Protein AF-A0A924ZNH6-F1 (afdb_monomer_lite)

Structure (mmCIF, N/CA/C/O backbone):
data_AF-A0A924ZNH6-F1
#
_entry.id   AF-A0A924ZNH6-F1
#
loop_
_atom_site.group_PDB
_atom_site.id
_atom_site.type_symbol
_atom_site.label_atom_id
_atom_site.label_alt_id
_atom_site.label_comp_id
_atom_site.label_asym_id
_atom_site.label_entity_id
_atom_site.label_seq_id
_atom_site.pdbx_PDB_ins_code
_atom_site.Cartn_x
_atom_site.Cartn_y
_atom_site.Cartn_z
_atom_site.occupancy
_atom_site.B_iso_or_equiv
_atom_site.auth_seq_id
_atom_site.auth_comp_id
_atom_site.auth_asym_id
_atom_site.auth_atom_id
_atom_site.pdbx_PDB_model_num
ATOM 1 N N . MET A 1 1 ? -45.408 3.394 23.018 1.00 50.03 1 MET A N 1
ATOM 2 C CA . MET A 1 1 ? -44.462 4.491 22.736 1.00 50.03 1 MET A CA 1
ATOM 3 C C . MET A 1 1 ? -43.100 3.843 22.623 1.00 50.03 1 MET A C 1
ATOM 5 O O . MET A 1 1 ? -42.661 3.245 23.596 1.00 50.03 1 MET A O 1
ATOM 9 N N . GLU A 1 2 ? -42.528 3.824 21.422 1.00 56.47 2 GLU A N 1
ATOM 10 C CA . GLU A 1 2 ? -41.195 3.266 21.169 1.00 56.47 2 GLU A CA 1
ATOM 11 C C . GLU A 1 2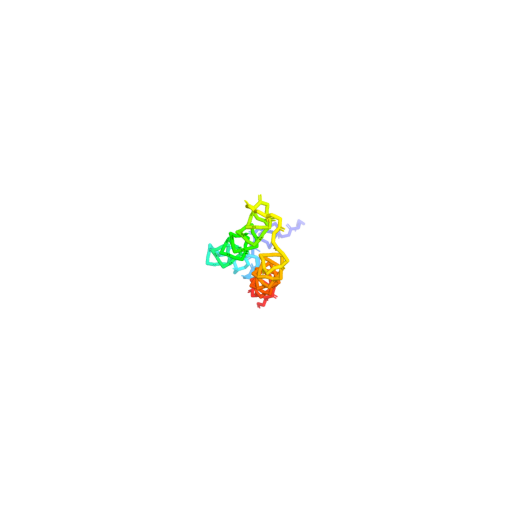 ? -40.171 3.981 22.062 1.00 56.47 2 GLU A C 1
ATOM 13 O O . GLU A 1 2 ? -40.291 5.187 22.287 1.00 56.47 2 GLU A O 1
ATOM 18 N N . ASN A 1 3 ? -39.223 3.250 22.651 1.00 61.69 3 ASN A N 1
ATOM 19 C CA . ASN A 1 3 ? -38.214 3.831 23.534 1.00 61.69 3 ASN A CA 1
ATOM 20 C C . ASN A 1 3 ? -37.156 4.557 22.693 1.00 61.69 3 ASN A C 1
ATOM 22 O O . ASN A 1 3 ? -36.070 4.051 22.430 1.00 61.69 3 ASN A O 1
ATOM 26 N N . VAL A 1 4 ? -37.502 5.775 22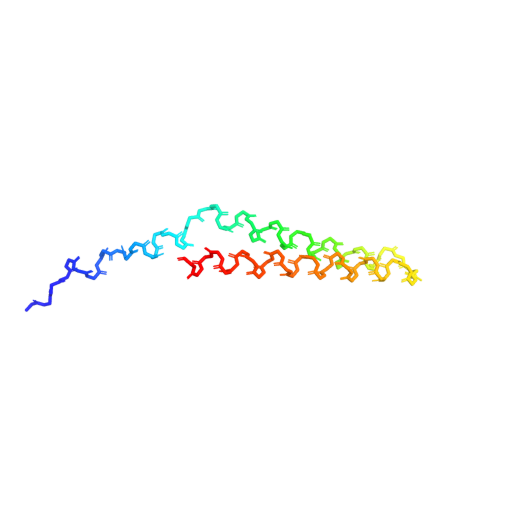.287 1.00 61.25 4 VAL A N 1
ATOM 27 C CA . VAL A 1 4 ? -36.712 6.671 21.436 1.00 61.25 4 VAL A CA 1
ATOM 28 C C . VAL A 1 4 ? -35.280 6.911 21.970 1.00 61.25 4 VAL A C 1
ATOM 30 O O . VAL A 1 4 ? -34.399 7.304 21.211 1.00 61.25 4 VAL A O 1
ATOM 33 N N . LYS A 1 5 ? -34.993 6.650 23.257 1.00 56.41 5 LYS A N 1
ATOM 34 C CA . LYS A 1 5 ? -33.639 6.799 23.826 1.00 56.41 5 LYS A CA 1
ATOM 35 C C . LYS A 1 5 ? -32.640 5.737 23.360 1.00 56.41 5 LYS A C 1
ATOM 37 O O . LYS A 1 5 ? -31.443 6.020 23.341 1.00 56.41 5 LYS A O 1
ATOM 42 N N . GLU A 1 6 ? -33.102 4.548 22.988 1.00 55.34 6 GLU A N 1
ATOM 43 C CA . GLU A 1 6 ? -32.217 3.460 22.554 1.00 55.34 6 GLU A CA 1
ATOM 44 C C . GLU A 1 6 ? -31.678 3.715 21.135 1.00 55.34 6 GLU A C 1
ATOM 46 O O . GLU A 1 6 ? -30.511 3.460 20.851 1.00 55.34 6 GLU A O 1
ATOM 51 N N . THR A 1 7 ? -32.480 4.357 20.278 1.00 55.66 7 THR A N 1
ATOM 52 C CA . THR A 1 7 ? -32.153 4.647 18.872 1.00 55.66 7 THR A CA 1
ATOM 53 C C . THR A 1 7 ? -31.049 5.703 18.693 1.00 55.66 7 THR A C 1
ATOM 55 O O . THR A 1 7 ? -30.375 5.718 17.665 1.00 55.66 7 THR A O 1
ATOM 58 N N . TYR A 1 8 ? -30.831 6.586 19.677 1.00 59.03 8 TYR A N 1
ATOM 59 C CA . TYR A 1 8 ? -29.817 7.655 19.606 1.00 59.03 8 TYR A CA 1
ATOM 60 C C . TYR A 1 8 ? -28.479 7.309 20.262 1.00 59.03 8 TYR A C 1
ATOM 62 O O . TYR A 1 8 ? -27.531 8.095 20.183 1.00 59.03 8 TYR A O 1
ATOM 70 N N . THR A 1 9 ? -28.371 6.143 20.898 1.00 64.94 9 THR A N 1
ATOM 71 C CA . THR A 1 9 ? -27.102 5.696 21.469 1.00 64.94 9 THR A CA 1
ATOM 72 C C . THR A 1 9 ? -26.295 5.035 20.358 1.00 64.94 9 THR A C 1
ATOM 74 O O . THR A 1 9 ? -26.546 3.890 19.991 1.00 64.94 9 THR A O 1
ATOM 77 N N . LYS A 1 10 ? -25.334 5.769 19.775 1.00 66.06 10 LYS A N 1
ATOM 78 C CA . LYS A 1 10 ? -24.370 5.173 18.839 1.00 66.06 10 LYS A CA 1
ATOM 79 C C . LYS A 1 10 ? -23.720 3.970 19.517 1.00 66.06 10 LYS A C 1
ATOM 81 O O . LYS A 1 10 ? -23.149 4.119 20.595 1.00 66.06 10 LYS A O 1
ATOM 86 N N . SER A 1 11 ? -23.796 2.805 18.873 1.00 77.19 11 SER A N 1
ATOM 87 C CA . SER A 1 11 ? -23.093 1.613 19.347 1.00 77.19 11 SER A CA 1
ATOM 88 C C . SER A 1 11 ? -21.601 1.923 19.512 1.00 77.19 11 SER A C 1
ATOM 90 O O . SER A 1 11 ? -21.047 2.713 18.738 1.00 77.19 11 SER A O 1
ATOM 92 N N . GLU A 1 12 ? -20.935 1.308 20.491 1.00 73.06 12 GLU A N 1
ATOM 93 C CA . GLU A 1 12 ? -19.492 1.503 20.700 1.00 73.06 12 GLU A CA 1
ATOM 94 C C . GLU A 1 12 ? -18.688 1.238 19.418 1.00 73.06 12 GLU A C 1
ATOM 96 O O . GLU A 1 12 ? -17.718 1.939 19.133 1.00 73.06 12 GLU A O 1
ATOM 101 N N . GLN A 1 13 ? -19.158 0.310 18.578 1.00 71.31 13 GLN A N 1
ATOM 102 C CA . GLN A 1 13 ? -18.579 0.031 17.265 1.00 71.31 13 GLN A CA 1
ATOM 103 C C . GLN A 1 13 ? -18.658 1.236 16.320 1.00 71.31 13 GLN A C 1
ATOM 105 O O . GLN A 1 13 ? -17.663 1.598 15.703 1.00 71.31 13 GLN A O 1
ATOM 110 N N . THR A 1 14 ? -19.799 1.931 16.257 1.00 75.88 14 THR A N 1
ATOM 111 C CA . THR A 1 14 ? -19.949 3.151 15.441 1.00 75.88 14 THR A CA 1
ATOM 112 C C . THR A 1 14 ? -19.012 4.271 15.899 1.00 75.88 14 THR A C 1
ATOM 114 O O . THR A 1 14 ? -18.565 5.079 15.083 1.00 75.88 14 THR A O 1
ATOM 117 N N . ILE A 1 15 ? -18.730 4.351 17.201 1.00 78.19 15 ILE A N 1
ATOM 118 C CA . ILE A 1 15 ? -17.805 5.342 17.763 1.00 78.19 15 ILE A CA 1
ATOM 119 C C . ILE A 1 15 ? -16.360 4.972 17.404 1.00 78.19 15 ILE A C 1
ATOM 121 O O . ILE A 1 15 ? -15.618 5.834 16.934 1.00 78.19 15 ILE A O 1
ATOM 125 N N . ASN A 1 16 ? -15.991 3.699 17.562 1.00 78.19 16 ASN A N 1
ATOM 126 C CA . ASN A 1 16 ? -14.648 3.191 17.291 1.00 78.19 16 ASN A CA 1
ATOM 127 C C . ASN A 1 16 ? -14.287 3.280 15.796 1.00 78.19 16 ASN A C 1
ATOM 129 O O . ASN A 1 16 ? -13.281 3.888 15.436 1.00 78.19 16 ASN A O 1
ATOM 133 N N . SER A 1 17 ? -15.165 2.815 14.899 1.00 75.69 17 SER A N 1
ATOM 134 C CA . SER A 1 17 ? -14.929 2.871 13.448 1.00 75.69 17 SER A CA 1
ATOM 135 C C . SER A 1 17 ? -14.757 4.299 12.912 1.00 75.69 17 SER A C 1
ATOM 137 O O . SER A 1 17 ? -14.140 4.490 11.866 1.00 75.69 17 SER A O 1
ATOM 139 N N . ASN A 1 18 ? -15.275 5.313 13.617 1.00 79.06 18 ASN A N 1
ATOM 140 C CA . ASN A 1 18 ? -15.154 6.714 13.218 1.00 79.06 18 ASN A CA 1
ATOM 141 C C . ASN A 1 18 ? -13.947 7.443 13.840 1.00 79.06 18 ASN A C 1
ATOM 143 O O . ASN A 1 18 ? -13.836 8.665 13.717 1.00 79.06 18 ASN A O 1
ATOM 147 N N . LEU A 1 19 ? -13.034 6.739 14.515 1.00 84.19 19 LEU A N 1
ATOM 148 C CA . LEU A 1 19 ? -11.839 7.369 15.070 1.00 84.19 19 LEU A CA 1
ATOM 149 C C . LEU A 1 19 ? -10.906 7.874 13.959 1.00 84.19 19 LEU A C 1
ATOM 151 O O . LEU A 1 19 ? -10.518 7.141 13.049 1.00 84.19 19 LEU A O 1
ATOM 155 N N . THR A 1 20 ? -10.448 9.122 14.096 1.00 83.50 20 THR A N 1
ATOM 156 C CA . THR A 1 20 ? -9.527 9.802 13.163 1.00 83.50 20 THR A CA 1
ATOM 157 C C . THR A 1 20 ? -8.257 8.996 12.861 1.00 83.50 20 THR A C 1
ATOM 159 O O . THR A 1 20 ? -7.702 9.081 11.765 1.00 83.50 20 THR A O 1
ATOM 162 N N . SER A 1 21 ? -7.803 8.179 13.818 1.00 83.00 21 SER A N 1
ATOM 163 C CA . SER A 1 21 ? -6.631 7.310 13.664 1.00 83.00 21 SER A CA 1
ATOM 164 C C . SER A 1 21 ? -6.762 6.346 12.476 1.00 83.00 21 SER A C 1
ATOM 166 O O . SER A 1 21 ? -5.798 6.150 11.730 1.00 83.00 21 SER A O 1
ATOM 168 N N . HIS A 1 22 ? -7.962 5.807 12.231 1.00 84.62 22 HIS A N 1
ATOM 169 C CA . HIS A 1 22 ? -8.201 4.886 11.121 1.00 84.62 22 HIS A CA 1
ATOM 170 C C . HIS A 1 22 ? -8.044 5.564 9.757 1.00 84.62 22 HIS A C 1
ATOM 172 O O . HIS A 1 22 ? -7.399 5.022 8.855 1.00 84.62 22 HIS A O 1
ATOM 178 N N . TYR A 1 23 ? -8.557 6.788 9.628 1.00 88.12 23 TYR A N 1
ATOM 179 C CA . TYR A 1 23 ? -8.446 7.568 8.399 1.00 88.12 23 TYR A CA 1
ATOM 180 C C . TYR A 1 23 ? -6.998 7.940 8.085 1.00 88.12 23 TYR A C 1
ATOM 182 O O . TYR A 1 23 ? -6.613 7.958 6.922 1.00 88.12 23 TYR A O 1
ATOM 190 N N . ARG A 1 24 ? -6.153 8.161 9.100 1.00 93.38 24 ARG A N 1
ATOM 191 C CA . ARG A 1 24 ? -4.728 8.447 8.879 1.00 93.38 24 ARG A CA 1
ATOM 192 C C . ARG A 1 24 ? -4.018 7.292 8.170 1.00 93.38 24 ARG A C 1
ATOM 194 O O . ARG A 1 24 ? -3.269 7.536 7.227 1.00 93.38 24 ARG A O 1
ATOM 201 N N . LEU A 1 25 ? -4.253 6.052 8.604 1.00 92.88 25 LEU A N 1
ATOM 202 C CA . LEU A 1 25 ? -3.631 4.876 7.987 1.00 92.88 25 LEU A CA 1
ATOM 203 C C . LEU A 1 25 ? -4.140 4.656 6.556 1.00 92.88 25 LEU A C 1
ATOM 205 O O . LEU A 1 25 ? -3.342 4.374 5.664 1.00 92.88 25 LEU A O 1
ATOM 209 N N . MET A 1 26 ? -5.443 4.852 6.333 1.00 95.62 26 MET A N 1
ATOM 210 C CA . MET A 1 26 ? -6.045 4.814 4.998 1.00 95.62 26 MET A CA 1
ATOM 211 C C . MET A 1 26 ? -5.409 5.853 4.063 1.00 95.62 26 MET A C 1
ATOM 213 O O . MET A 1 26 ? -4.963 5.512 2.970 1.00 95.62 26 MET A O 1
ATOM 217 N N . THR A 1 27 ? -5.298 7.107 4.509 1.00 96.44 27 THR A N 1
ATOM 218 C CA . THR A 1 27 ? -4.706 8.199 3.724 1.00 96.44 27 THR A CA 1
ATOM 219 C C . THR A 1 27 ? -3.259 7.902 3.335 1.00 96.44 27 THR A C 1
ATOM 221 O O . THR A 1 27 ? -2.876 8.146 2.194 1.00 96.44 27 THR A O 1
ATOM 224 N N . ILE A 1 28 ? -2.460 7.324 4.240 1.00 96.56 28 ILE A N 1
ATOM 225 C CA . ILE A 1 28 ? -1.087 6.900 3.923 1.00 96.56 28 ILE A CA 1
ATOM 226 C C . ILE A 1 28 ? -1.092 5.848 2.804 1.00 96.56 28 ILE A C 1
ATOM 228 O O . ILE A 1 28 ? -0.320 5.975 1.856 1.00 96.56 28 ILE A O 1
ATOM 232 N N . GLY A 1 29 ? -1.976 4.847 2.877 1.00 97.44 29 GLY A N 1
ATOM 233 C CA . GLY A 1 29 ? -2.116 3.827 1.831 1.00 97.44 29 GLY A CA 1
ATOM 234 C C . GLY A 1 29 ? -2.460 4.422 0.463 1.00 97.44 29 GLY A C 1
ATOM 235 O O . GLY A 1 29 ? -1.824 4.078 -0.534 1.00 97.44 29 GLY A O 1
ATOM 236 N N . ILE A 1 30 ? -3.393 5.379 0.430 1.00 97.94 30 ILE A N 1
ATOM 237 C CA . ILE A 1 30 ? -3.791 6.094 -0.791 1.00 97.94 30 ILE A CA 1
ATOM 238 C C . ILE A 1 30 ? -2.619 6.895 -1.366 1.00 97.94 30 ILE A C 1
ATOM 240 O O . ILE A 1 30 ? -2.350 6.794 -2.560 1.00 97.94 30 ILE A O 1
ATOM 244 N N . ILE A 1 31 ? -1.892 7.654 -0.539 1.00 98.44 31 ILE A N 1
ATOM 245 C CA . ILE A 1 31 ? -0.737 8.451 -0.988 1.00 98.44 31 ILE A CA 1
ATOM 246 C C . ILE A 1 31 ? 0.341 7.548 -1.597 1.00 98.44 31 ILE A C 1
ATOM 248 O O . ILE A 1 31 ? 0.856 7.854 -2.670 1.00 98.44 31 ILE A O 1
ATOM 252 N N . VAL A 1 32 ? 0.655 6.421 -0.952 1.00 98.31 32 VAL A N 1
ATOM 253 C CA . VAL A 1 32 ? 1.634 5.452 -1.468 1.00 98.31 32 VAL A CA 1
ATOM 254 C C . VAL A 1 32 ? 1.160 4.846 -2.792 1.00 98.31 32 VAL A C 1
ATOM 256 O O . VAL A 1 32 ? 1.933 4.781 -3.745 1.00 98.31 32 VAL A O 1
ATOM 259 N N . GLY A 1 33 ? -0.116 4.460 -2.887 1.00 98.38 33 GLY A N 1
ATOM 260 C CA . GLY A 1 33 ? -0.694 3.934 -4.124 1.00 98.38 33 GLY A CA 1
ATOM 261 C C . GLY A 1 33 ? -0.642 4.945 -5.273 1.00 98.38 33 GLY A C 1
ATOM 262 O O . GLY A 1 33 ? -0.207 4.608 -6.373 1.00 98.38 33 GLY A O 1
ATOM 263 N N . LEU A 1 34 ? -1.013 6.201 -5.006 1.00 98.38 34 LEU A N 1
ATOM 264 C CA . LEU A 1 34 ? -0.931 7.290 -5.979 1.00 98.38 34 LEU A CA 1
ATOM 265 C C . LEU A 1 34 ? 0.511 7.567 -6.408 1.00 98.38 34 LEU A C 1
ATOM 267 O O . LEU A 1 34 ? 0.749 7.774 -7.593 1.00 98.38 34 LEU A O 1
ATOM 271 N N . ALA A 1 35 ? 1.476 7.523 -5.485 1.00 98.19 35 ALA A N 1
ATOM 272 C CA . ALA A 1 35 ? 2.888 7.679 -5.819 1.00 98.19 35 ALA A CA 1
ATOM 273 C C . ALA A 1 35 ? 3.366 6.588 -6.792 1.00 98.19 35 ALA A C 1
ATOM 275 O O . ALA A 1 35 ? 4.030 6.906 -7.775 1.00 98.19 35 ALA A O 1
ATOM 276 N N . GLY A 1 36 ? 2.973 5.327 -6.572 1.00 97.62 36 GLY A N 1
ATOM 277 C CA . GLY A 1 36 ? 3.260 4.228 -7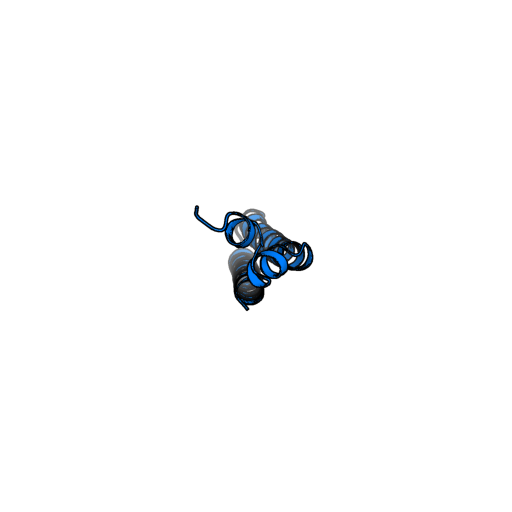.501 1.00 97.62 36 GLY A CA 1
ATOM 278 C C . GLY A 1 36 ? 2.625 4.436 -8.878 1.00 97.62 36 GLY A C 1
ATOM 279 O O . GLY A 1 36 ? 3.298 4.284 -9.892 1.00 97.62 36 GLY A O 1
ATOM 280 N N . ILE A 1 37 ? 1.357 4.861 -8.931 1.00 97.44 37 ILE A N 1
ATOM 281 C CA . ILE A 1 37 ? 0.663 5.150 -10.198 1.00 97.44 37 ILE A CA 1
ATOM 282 C C . ILE A 1 37 ? 1.356 6.283 -10.960 1.00 97.44 37 ILE A C 1
ATOM 284 O O . ILE A 1 37 ? 1.586 6.154 -12.159 1.00 97.44 37 ILE A O 1
ATOM 288 N N . MET A 1 38 ? 1.685 7.382 -10.279 1.00 97.69 38 MET A N 1
ATOM 289 C CA . MET A 1 38 ? 2.300 8.550 -10.911 1.00 97.69 38 MET A CA 1
ATOM 290 C C . MET A 1 38 ? 3.722 8.257 -11.388 1.00 97.69 38 MET A C 1
ATOM 292 O O . MET A 1 38 ? 4.093 8.693 -12.475 1.00 97.69 38 MET A O 1
ATOM 296 N N . LEU A 1 39 ? 4.495 7.476 -10.622 1.00 96.88 39 LEU A N 1
ATOM 297 C CA . LEU A 1 39 ? 5.852 7.076 -10.999 1.00 96.88 39 LEU A CA 1
ATOM 298 C C . LEU A 1 39 ? 5.882 6.351 -12.353 1.00 96.88 39 LEU A C 1
ATOM 300 O O . LEU A 1 39 ? 6.809 6.565 -13.133 1.00 96.88 39 LEU A O 1
ATOM 304 N N . ARG A 1 40 ? 4.835 5.579 -12.669 1.00 94.94 40 ARG A N 1
ATOM 305 C CA . ARG A 1 40 ? 4.714 4.842 -13.935 1.00 94.94 40 ARG A CA 1
ATOM 306 C C . ARG A 1 40 ? 4.751 5.742 -15.169 1.00 94.94 40 ARG A C 1
ATOM 308 O O . ARG A 1 40 ? 5.110 5.289 -16.243 1.00 94.94 40 ARG A O 1
ATOM 315 N N . PHE A 1 41 ? 4.370 7.008 -15.030 1.00 94.56 41 PHE A N 1
ATOM 316 C CA . PHE A 1 41 ? 4.266 7.942 -16.152 1.00 94.56 41 PHE A CA 1
ATOM 317 C C . PHE A 1 41 ? 5.458 8.899 -16.261 1.00 94.56 41 PHE A C 1
ATOM 319 O O . PHE A 1 41 ? 5.419 9.836 -17.053 1.00 94.56 41 PHE A O 1
ATOM 326 N N . VAL A 1 42 ? 6.513 8.700 -15.464 1.00 94.88 42 VAL A N 1
ATOM 327 C CA . VAL A 1 42 ? 7.687 9.587 -15.479 1.00 94.88 42 VAL A CA 1
ATOM 328 C C . VAL A 1 42 ? 8.577 9.323 -16.702 1.00 94.88 42 VAL A C 1
ATOM 330 O O . VAL A 1 42 ? 9.171 10.258 -17.235 1.00 94.88 42 VAL A O 1
ATOM 333 N N . THR A 1 43 ? 8.694 8.069 -17.151 1.00 91.88 43 THR A N 1
ATOM 334 C CA . THR A 1 43 ? 9.502 7.655 -18.318 1.00 91.88 43 THR A CA 1
ATOM 335 C C . THR A 1 43 ? 9.084 6.254 -18.790 1.00 91.88 43 THR A C 1
ATOM 337 O O . THR A 1 43 ? 8.578 5.468 -17.994 1.00 91.88 43 THR A O 1
ATOM 340 N N . ASP A 1 44 ? 9.351 5.922 -20.057 1.00 89.94 44 ASP A N 1
ATOM 341 C CA . ASP A 1 44 ? 9.039 4.626 -20.683 1.00 89.94 44 ASP A CA 1
ATOM 342 C C . ASP A 1 44 ? 10.098 3.537 -20.405 1.00 89.94 44 ASP A C 1
ATOM 344 O O . ASP A 1 44 ? 10.580 2.847 -21.309 1.00 89.94 44 ASP A O 1
ATOM 348 N N . TRP A 1 45 ? 10.534 3.391 -19.153 1.00 95.44 45 TRP A N 1
ATOM 349 C CA . TRP A 1 45 ? 11.512 2.368 -18.769 1.00 95.44 45 TRP A CA 1
ATOM 350 C C . TRP A 1 45 ? 10.843 1.182 -18.075 1.00 95.44 45 TRP A C 1
ATOM 352 O O . TRP A 1 45 ? 10.228 1.333 -17.024 1.00 95.44 45 TRP A O 1
ATOM 362 N N . VAL A 1 46 ? 11.104 -0.032 -18.572 1.00 94.88 46 VAL A N 1
ATOM 363 C CA . VAL A 1 46 ? 10.572 -1.296 -18.012 1.00 94.88 46 VAL A CA 1
ATOM 364 C C . VAL A 1 46 ? 10.839 -1.434 -16.507 1.00 94.88 46 VAL A C 1
ATOM 366 O O . VAL A 1 46 ? 10.021 -1.955 -15.753 1.00 94.88 46 VAL A O 1
ATOM 369 N N . LEU A 1 47 ? 11.993 -0.953 -16.040 1.00 95.25 47 LEU A N 1
ATOM 370 C CA . LEU A 1 47 ? 12.362 -1.022 -14.626 1.00 95.25 47 LEU A CA 1
ATOM 371 C C . LEU A 1 47 ? 11.476 -0.102 -13.764 1.00 95.25 47 LEU A C 1
ATOM 373 O O . LEU A 1 47 ? 11.108 -0.469 -12.649 1.00 95.25 47 LEU A O 1
ATOM 377 N N . ILE A 1 48 ? 11.078 1.053 -14.303 1.00 96.38 48 ILE A N 1
ATOM 378 C CA . ILE A 1 48 ? 10.157 1.989 -13.651 1.00 96.38 48 ILE A CA 1
ATOM 379 C C . ILE A 1 48 ? 8.755 1.393 -13.589 1.00 96.38 48 ILE A C 1
ATOM 381 O O . ILE A 1 48 ? 8.120 1.501 -12.541 1.00 96.38 48 ILE A O 1
ATOM 385 N N . ASP A 1 49 ? 8.301 0.688 -14.627 1.00 96.38 49 ASP A N 1
ATOM 386 C CA . ASP A 1 49 ? 7.014 -0.020 -14.600 1.00 96.38 49 ASP A CA 1
ATOM 387 C C . ASP A 1 49 ? 6.953 -1.054 -13.469 1.00 96.38 49 ASP A C 1
ATOM 389 O O . ASP A 1 49 ? 5.983 -1.104 -12.707 1.00 96.38 49 ASP A O 1
ATOM 393 N N . ILE A 1 50 ? 8.008 -1.861 -13.319 1.00 97.56 50 ILE A N 1
ATOM 394 C CA . ILE A 1 50 ? 8.091 -2.887 -12.271 1.00 97.56 50 ILE A CA 1
ATOM 395 C C . ILE A 1 50 ? 8.047 -2.243 -10.882 1.00 97.56 50 ILE A C 1
ATOM 397 O O . ILE A 1 50 ? 7.239 -2.640 -10.040 1.00 97.56 50 ILE A O 1
ATOM 401 N N . VAL A 1 51 ? 8.885 -1.231 -10.639 1.00 97.75 51 VAL A N 1
ATOM 402 C CA . VAL A 1 51 ? 8.948 -0.541 -9.340 1.00 97.75 51 VAL A CA 1
ATOM 403 C C . VAL A 1 51 ? 7.623 0.157 -9.025 1.00 97.75 51 VAL A 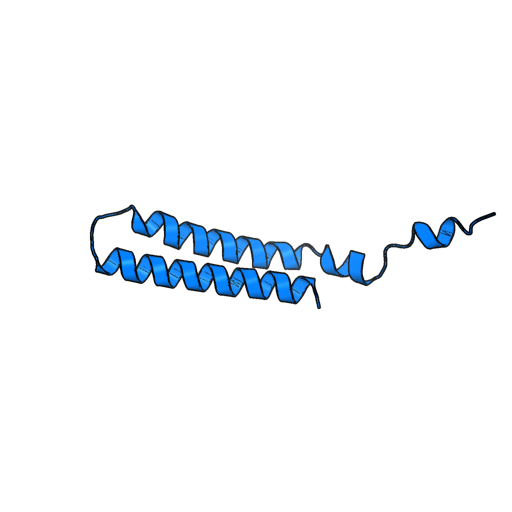C 1
ATOM 405 O O . VAL A 1 51 ? 7.122 0.044 -7.906 1.00 97.75 51 VAL A O 1
ATOM 408 N N . SER A 1 52 ? 7.014 0.810 -10.013 1.00 98.06 52 SER A N 1
ATOM 409 C CA . SER A 1 52 ? 5.714 1.478 -9.888 1.00 98.06 52 SER A CA 1
ATOM 410 C C . SER A 1 52 ? 4.612 0.505 -9.474 1.00 98.06 52 SER A C 1
ATOM 412 O O . SER A 1 52 ? 3.853 0.782 -8.543 1.00 98.06 52 SER A O 1
ATOM 414 N N . ASN A 1 53 ? 4.575 -0.678 -10.095 1.00 97.62 53 ASN A N 1
ATOM 415 C CA . ASN A 1 53 ? 3.624 -1.729 -9.745 1.00 97.62 53 ASN A CA 1
ATOM 416 C C . ASN A 1 53 ? 3.861 -2.279 -8.330 1.00 97.62 53 ASN A C 1
ATOM 418 O O . ASN A 1 53 ? 2.897 -2.487 -7.595 1.00 97.62 53 ASN A O 1
ATOM 422 N N . ILE A 1 54 ? 5.116 -2.463 -7.906 1.00 98.38 54 ILE A N 1
ATOM 423 C CA . ILE A 1 54 ? 5.438 -2.899 -6.535 1.00 98.38 54 ILE A CA 1
ATOM 424 C C . ILE A 1 54 ? 4.945 -1.872 -5.509 1.00 98.38 54 ILE A C 1
ATOM 426 O O . ILE A 1 54 ? 4.275 -2.240 -4.544 1.00 98.38 54 ILE A O 1
ATOM 430 N N . ILE A 1 55 ? 5.229 -0.583 -5.723 1.00 98.31 55 ILE A N 1
ATOM 431 C CA . ILE A 1 55 ? 4.773 0.496 -4.833 1.00 98.31 55 ILE A CA 1
ATOM 432 C C . ILE A 1 55 ? 3.241 0.535 -4.783 1.00 98.31 55 ILE A C 1
ATOM 434 O O . ILE A 1 55 ? 2.658 0.645 -3.702 1.00 98.31 55 ILE A O 1
ATOM 438 N N . PHE A 1 56 ? 2.581 0.386 -5.932 1.00 98.44 56 PHE A N 1
ATOM 439 C CA . PHE A 1 56 ? 1.125 0.343 -6.001 1.00 98.44 56 PHE A CA 1
ATOM 440 C C . PHE A 1 56 ? 0.542 -0.829 -5.196 1.00 98.44 56 PHE A C 1
ATOM 442 O O . PHE A 1 56 ? -0.371 -0.629 -4.392 1.00 98.44 56 PHE A O 1
ATOM 449 N N . VAL A 1 57 ? 1.118 -2.030 -5.321 1.00 98.44 57 VAL A N 1
ATOM 450 C CA . VAL A 1 57 ? 0.718 -3.209 -4.533 1.00 98.44 57 VAL A CA 1
ATOM 451 C C . VAL A 1 57 ? 0.905 -2.970 -3.032 1.00 98.44 57 VAL A C 1
ATOM 453 O O . VAL A 1 57 ? 0.023 -3.313 -2.244 1.00 98.44 57 VAL A O 1
ATOM 456 N N . ILE A 1 58 ? 1.999 -2.326 -2.616 1.00 98.38 58 ILE A N 1
ATOM 457 C CA . ILE A 1 58 ? 2.209 -1.947 -1.209 1.00 98.38 58 ILE A CA 1
ATOM 458 C C . ILE A 1 58 ? 1.100 -0.994 -0.731 1.00 98.38 58 ILE A C 1
ATOM 460 O O . ILE A 1 58 ? 0.543 -1.198 0.351 1.00 98.38 58 ILE A O 1
ATOM 464 N N . GLY A 1 59 ? 0.728 0.002 -1.541 1.00 98.25 59 GLY A N 1
ATOM 465 C CA . GLY A 1 59 ? -0.385 0.911 -1.247 1.00 98.25 59 GLY A CA 1
ATOM 466 C C . GLY A 1 59 ? -1.720 0.180 -1.053 1.00 98.25 59 GLY A C 1
ATOM 467 O O . GLY A 1 59 ? -2.453 0.471 -0.101 1.00 98.25 59 GLY A O 1
ATOM 468 N N . ILE A 1 60 ? -2.005 -0.828 -1.888 1.00 98.31 60 ILE A N 1
ATOM 469 C CA . ILE A 1 60 ? -3.189 -1.695 -1.756 1.00 98.31 60 ILE A CA 1
ATOM 470 C C . ILE A 1 60 ? -3.164 -2.443 -0.419 1.00 98.31 60 ILE A C 1
ATOM 472 O O . ILE A 1 60 ? -4.144 -2.398 0.325 1.00 98.31 60 ILE A O 1
ATOM 476 N N . VAL A 1 61 ? -2.047 -3.092 -0.076 1.00 98.25 61 VAL A N 1
ATOM 477 C CA . VAL A 1 61 ? -1.920 -3.867 1.171 1.00 98.25 61 VAL A CA 1
ATOM 478 C C . VAL A 1 61 ? -2.137 -2.984 2.403 1.00 98.25 61 VAL A C 1
ATOM 480 O O . VAL A 1 61 ? -2.859 -3.376 3.322 1.00 98.25 61 VAL A O 1
ATOM 483 N N . ILE A 1 62 ? -1.562 -1.776 2.423 1.00 97.25 62 ILE A N 1
ATOM 484 C CA . ILE A 1 62 ? -1.756 -0.814 3.521 1.00 97.25 62 ILE A CA 1
ATOM 485 C C . ILE A 1 62 ? -3.227 -0.395 3.619 1.00 97.25 62 ILE A C 1
ATOM 487 O O . ILE A 1 62 ? -3.782 -0.375 4.718 1.00 97.25 62 ILE A O 1
ATOM 491 N N . SER A 1 63 ? -3.868 -0.107 2.485 1.00 97.19 63 SER A N 1
ATOM 492 C CA . SER A 1 63 ? -5.270 0.323 2.438 1.00 97.19 63 SER A CA 1
ATOM 493 C C . SER A 1 63 ? -6.215 -0.775 2.931 1.00 97.19 63 SER A C 1
ATOM 495 O O . SER A 1 63 ? -7.076 -0.518 3.770 1.00 97.19 63 SER A O 1
ATOM 497 N N . ILE A 1 64 ? -6.004 -2.027 2.508 1.00 97.12 64 ILE A N 1
ATOM 498 C CA . ILE A 1 64 ? -6.775 -3.181 2.996 1.00 97.12 64 ILE A CA 1
ATOM 499 C C . ILE A 1 64 ? -6.576 -3.353 4.504 1.00 97.12 64 ILE A C 1
ATOM 501 O O . ILE A 1 64 ? -7.547 -3.507 5.241 1.00 97.12 64 ILE A O 1
ATOM 505 N N . LYS A 1 65 ? -5.334 -3.266 4.993 1.00 94.69 65 LYS A N 1
ATOM 506 C CA . LYS A 1 65 ? -5.043 -3.344 6.430 1.00 94.69 65 LYS A CA 1
ATOM 507 C C . LYS A 1 65 ? -5.741 -2.229 7.218 1.00 94.69 65 LYS A C 1
ATOM 509 O O . LYS A 1 65 ? -6.206 -2.476 8.328 1.00 94.69 65 LYS A O 1
ATOM 514 N N . ALA A 1 66 ? -5.851 -1.026 6.653 1.00 94.38 66 ALA A N 1
ATOM 515 C CA . ALA A 1 66 ? -6.601 0.071 7.256 1.00 94.38 66 ALA A CA 1
ATOM 516 C C . ALA A 1 66 ? -8.099 -0.249 7.363 1.00 94.38 66 ALA A C 1
ATOM 518 O O . ALA A 1 66 ? -8.671 -0.063 8.434 1.00 94.38 66 ALA A O 1
ATOM 519 N N . VAL A 1 67 ? -8.710 -0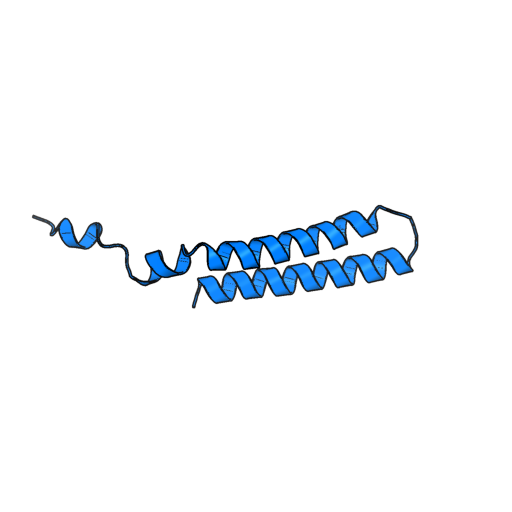.793 6.303 1.00 94.19 67 VAL A N 1
ATOM 520 C CA . VAL A 1 67 ? -10.119 -1.233 6.316 1.00 94.19 67 VAL A CA 1
ATOM 521 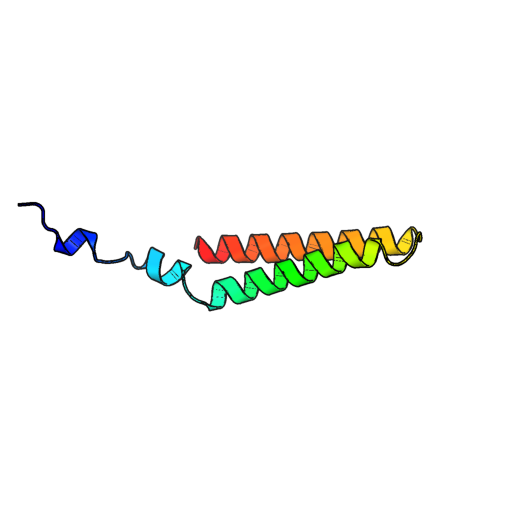C C . VAL A 1 67 ? -10.346 -2.322 7.359 1.00 94.19 67 VAL A C 1
ATOM 523 O O . VAL A 1 67 ? -11.259 -2.211 8.171 1.00 94.19 67 VAL A O 1
ATOM 526 N N . LEU A 1 68 ? -9.497 -3.349 7.389 1.00 94.12 68 LEU A N 1
ATOM 527 C CA . LEU A 1 68 ? -9.624 -4.439 8.360 1.00 94.12 68 LEU A CA 1
ATOM 528 C C . LEU A 1 68 ? -9.509 -3.942 9.807 1.00 94.12 68 LEU A C 1
ATOM 530 O O . LEU A 1 68 ? -10.186 -4.466 10.682 1.00 94.12 68 LEU A O 1
ATOM 534 N N . ASN A 1 69 ? -8.705 -2.906 10.055 1.00 90.12 69 ASN A N 1
ATOM 535 C CA . ASN A 1 69 ? -8.618 -2.269 11.367 1.00 90.12 69 ASN A CA 1
ATOM 536 C C . ASN A 1 69 ? -9.860 -1.439 11.736 1.00 90.12 69 ASN A C 1
ATOM 538 O O . ASN A 1 69 ? -10.064 -1.211 12.919 1.00 90.12 69 ASN A O 1
ATOM 542 N N . ILE A 1 70 ? -10.646 -0.953 10.768 1.00 89.50 70 ILE A N 1
ATOM 543 C CA . ILE A 1 70 ? -11.915 -0.238 11.018 1.00 89.50 70 ILE A CA 1
ATOM 544 C C . ILE A 1 70 ? -13.034 -1.218 11.383 1.00 89.50 70 ILE A C 1
ATOM 546 O O . ILE A 1 70 ? -13.930 -0.880 12.155 1.00 89.50 70 ILE A O 1
ATOM 550 N N . LEU A 1 71 ? -12.995 -2.410 10.778 1.00 87.12 71 LEU A N 1
ATOM 551 C CA . LEU A 1 71 ? -13.998 -3.465 10.944 1.00 87.12 71 LEU A CA 1
ATOM 552 C C . LEU A 1 71 ? -13.802 -4.299 12.217 1.00 87.12 71 LEU A C 1
ATOM 554 O O . LEU A 1 71 ? -14.656 -5.126 12.531 1.00 87.12 71 LEU A O 1
ATOM 558 N N . LYS A 1 72 ? -12.669 -4.129 12.899 1.00 77.00 72 LYS A N 1
ATOM 559 C CA . LYS A 1 72 ? -12.305 -4.860 14.109 1.00 77.00 72 LYS A CA 1
ATOM 560 C C . LYS A 1 72 ? -12.681 -4.065 15.353 1.00 77.00 72 LYS A C 1
ATOM 562 O O . LYS A 1 72 ? -13.214 -4.697 16.288 1.00 77.00 72 LYS A O 1
#

Secondary structure (DSSP, 8-state):
---HHHHTS--HHHHHHT-HHHHHHHHHHHHHHHHHHHHTTS---HHHHHHHHHHHHHHHHHHHHHHHHH--

Radius of gyration: 19.14 Å; chains: 1; bounding box: 57×15×44 Å

pLDDT: mean 87.58, std 13.75, range [50.03, 98.44]

Foldseek 3Di:
DPPVVVVPPPDPLNVQLPDPVLVVQLVVLVVQLVVLVVQPPPDPDPVSVVSSVVSNVSSVVSNVVSVVSSVD

Sequence (72 aa):
MENVKETYTKSEQTINSNLTSHYRLMTIGIIVGLAGIMLRFVTDWVLIDIVSNIIFVIGIVISIKAVLNILK